Protein AF-A0A529Y0K0-F1 (afdb_monomer_lite)

Structure (mmCIF, N/CA/C/O backbone):
data_AF-A0A529Y0K0-F1
#
_entry.id   AF-A0A529Y0K0-F1
#
loop_
_atom_site.group_PDB
_atom_site.id
_atom_site.type_symbol
_atom_site.label_atom_id
_atom_site.label_alt_id
_atom_site.label_comp_id
_atom_site.label_asym_id
_atom_site.label_entity_id
_atom_site.label_seq_id
_atom_site.pdbx_PDB_ins_code
_atom_site.Cartn_x
_atom_site.Cartn_y
_atom_site.Cartn_z
_atom_site.occupancy
_atom_site.B_iso_or_equiv
_atom_site.auth_seq_id
_atom_site.auth_comp_id
_atom_site.auth_asym_id
_atom_site.auth_atom_id
_atom_site.pdbx_PDB_model_num
ATOM 1 N N . MET A 1 1 ? -31.968 63.303 27.178 1.00 43.25 1 MET A N 1
ATOM 2 C CA . MET A 1 1 ? -32.223 62.039 27.903 1.00 43.25 1 MET A CA 1
ATOM 3 C C . MET A 1 1 ? -32.997 61.115 26.981 1.00 43.25 1 MET A C 1
ATOM 5 O O . MET A 1 1 ? -34.035 61.544 26.505 1.00 43.25 1 MET A O 1
ATOM 9 N N . SER A 1 2 ? -32.477 59.922 26.688 1.00 44.62 2 SER A N 1
ATOM 10 C CA . SER A 1 2 ? -33.220 58.646 26.652 1.00 44.62 2 SER A CA 1
ATOM 11 C C . SER A 1 2 ? -32.497 57.648 25.738 1.00 44.62 2 SER A C 1
ATOM 13 O O . SER A 1 2 ? -32.471 57.777 24.516 1.00 44.62 2 SER A O 1
ATOM 15 N N . ALA A 1 3 ? -31.827 56.690 26.373 1.00 50.84 3 ALA A N 1
ATOM 16 C CA . ALA A 1 3 ? -30.919 55.717 25.786 1.00 50.84 3 ALA A CA 1
ATOM 17 C C . ALA A 1 3 ? -31.673 54.484 25.248 1.00 50.84 3 ALA A C 1
ATOM 19 O O . ALA A 1 3 ? -31.693 53.443 25.895 1.00 50.84 3 ALA A O 1
ATOM 20 N N . TYR A 1 4 ? -32.274 54.582 24.057 1.00 53.38 4 TYR A N 1
ATOM 21 C CA . TYR A 1 4 ? -33.039 53.473 23.449 1.00 53.38 4 TYR A CA 1
ATOM 22 C C . TYR A 1 4 ? -32.538 53.022 22.067 1.00 53.38 4 TYR A C 1
ATOM 24 O O . TYR A 1 4 ? -33.308 52.530 21.249 1.00 53.38 4 TYR A O 1
ATOM 32 N N . ALA A 1 5 ? -31.236 53.135 21.787 1.00 49.06 5 ALA A N 1
ATOM 33 C CA . ALA A 1 5 ? -30.670 52.753 20.485 1.00 49.06 5 ALA A CA 1
ATOM 34 C C . ALA A 1 5 ? -29.616 51.630 20.550 1.00 49.06 5 ALA A C 1
ATOM 36 O O . ALA A 1 5 ? -28.700 51.604 19.735 1.00 49.06 5 ALA A O 1
ATOM 37 N N . ARG A 1 6 ? -29.697 50.699 21.516 1.00 51.50 6 ARG A N 1
ATOM 38 C CA . ARG A 1 6 ? -28.697 49.611 21.639 1.00 51.50 6 ARG A CA 1
ATOM 39 C C . ARG A 1 6 ? -29.223 48.178 21.737 1.00 51.50 6 ARG A C 1
ATOM 41 O O . ARG A 1 6 ? -28.412 47.266 21.811 1.00 51.50 6 ARG A O 1
ATOM 48 N N . ALA A 1 7 ? -30.534 47.945 21.674 1.00 50.00 7 ALA A N 1
ATOM 49 C CA . ALA A 1 7 ? -31.086 46.597 21.881 1.00 50.00 7 ALA A CA 1
ATOM 50 C C . ALA A 1 7 ? -31.432 45.818 20.591 1.00 50.00 7 ALA A C 1
ATOM 52 O O . ALA A 1 7 ? -31.637 44.611 20.647 1.00 50.00 7 ALA A O 1
ATOM 53 N N . ARG A 1 8 ? -31.490 46.464 19.415 1.00 48.19 8 ARG A N 1
ATOM 54 C CA . ARG A 1 8 ? -32.032 45.835 18.188 1.00 48.19 8 ARG A CA 1
ATOM 55 C C . ARG A 1 8 ? -31.024 45.083 17.314 1.00 48.19 8 ARG A C 1
ATOM 57 O O . ARG A 1 8 ? -31.445 44.279 16.493 1.00 48.19 8 ARG A O 1
ATOM 64 N N . HIS A 1 9 ? -29.721 45.297 17.490 1.00 44.47 9 HIS A N 1
ATOM 65 C CA . HIS A 1 9 ? -28.700 44.622 16.671 1.00 44.47 9 HIS A CA 1
ATOM 66 C C . HIS A 1 9 ? -28.229 43.282 17.249 1.00 44.47 9 HIS A C 1
ATOM 68 O O . HIS A 1 9 ? -27.644 42.481 16.528 1.00 44.47 9 HIS A O 1
ATOM 74 N N . ILE A 1 10 ? -28.516 43.015 18.527 1.00 52.25 10 ILE A N 1
ATOM 75 C CA . ILE A 1 10 ? -28.016 41.821 19.223 1.00 52.25 10 ILE A CA 1
ATOM 76 C C . ILE A 1 10 ? -28.755 40.560 18.741 1.00 52.25 10 ILE A C 1
ATOM 78 O O . ILE A 1 10 ? -28.130 39.528 18.527 1.00 52.25 10 ILE A O 1
ATOM 82 N N . PHE A 1 11 ? -30.059 40.654 18.453 1.00 49.91 11 PHE A N 1
ATOM 83 C CA . PHE A 1 11 ? -30.860 39.501 18.013 1.00 49.91 11 PHE A CA 1
ATOM 84 C C . PHE A 1 11 ? -30.580 39.044 16.571 1.00 49.91 11 PHE A C 1
ATOM 86 O O . PHE A 1 11 ? -30.643 37.849 16.288 1.00 49.91 11 PHE A O 1
ATOM 93 N N . SER A 1 12 ? -30.232 39.960 15.660 1.00 56.62 12 SER A N 1
ATOM 94 C CA . SER A 1 12 ? -29.960 39.604 14.255 1.00 56.62 12 SER A CA 1
ATOM 95 C C . SER A 1 12 ? -28.605 38.917 14.069 1.00 56.62 12 SER A C 1
ATOM 97 O O . SER A 1 12 ? -28.476 38.049 13.209 1.00 56.62 12 SER A O 1
ATOM 99 N N . GLY A 1 13 ? -27.605 39.274 14.884 1.00 59.41 13 GLY A N 1
ATOM 100 C CA . GLY A 1 13 ? -26.280 38.651 14.834 1.00 59.41 13 GLY A CA 1
ATOM 101 C C . GLY A 1 13 ? -26.295 37.193 15.294 1.00 59.41 13 GLY A C 1
ATOM 102 O O . GLY A 1 13 ? -25.657 36.350 14.670 1.00 59.41 13 GLY A O 1
ATOM 103 N N . SER A 1 14 ? -27.073 36.870 16.333 1.00 64.94 14 SER A N 1
ATOM 104 C CA . SER A 1 14 ? -27.163 35.505 16.869 1.00 64.94 14 SER A CA 1
ATOM 105 C C . SER A 1 14 ? -27.834 34.524 15.910 1.00 64.94 14 SER A C 1
ATOM 107 O O . SER A 1 14 ? -27.368 33.397 15.785 1.00 64.94 14 SER A O 1
ATOM 109 N N . ALA A 1 15 ? -28.886 34.943 15.200 1.00 70.81 15 ALA A N 1
ATOM 110 C CA . ALA A 1 15 ? -29.550 34.090 14.213 1.00 70.81 15 ALA A CA 1
ATOM 111 C C . ALA A 1 15 ? -28.659 33.825 12.986 1.00 70.81 15 ALA A C 1
ATOM 113 O O . ALA A 1 15 ? -28.591 32.695 12.508 1.00 70.81 15 ALA A O 1
ATOM 114 N N . ALA A 1 16 ? -27.931 34.844 12.514 1.00 72.25 16 ALA A N 1
ATOM 115 C CA . ALA A 1 16 ? -26.978 34.696 11.415 1.00 72.25 16 ALA A CA 1
ATOM 116 C C . ALA A 1 16 ? -25.773 33.820 11.803 1.00 72.25 16 ALA A C 1
ATOM 118 O O . ALA A 1 16 ? -25.341 32.989 11.009 1.00 72.25 16 ALA A O 1
ATOM 119 N N . LEU A 1 17 ? -25.265 33.956 13.033 1.00 74.06 17 LEU A N 1
ATOM 120 C CA . LEU A 1 17 ? -24.181 33.123 13.554 1.00 74.06 17 LEU A CA 1
ATOM 121 C C . LEU A 1 17 ? -24.624 31.669 13.768 1.00 74.06 17 LEU A C 1
ATOM 123 O O . LEU A 1 17 ? -23.887 30.754 13.418 1.00 74.06 17 LEU A O 1
ATOM 127 N N . ALA A 1 18 ? -25.833 31.445 14.288 1.00 74.56 18 ALA A N 1
ATOM 128 C CA . ALA A 1 18 ? -26.397 30.106 14.416 1.00 74.56 18 ALA A CA 1
ATOM 129 C C . ALA A 1 18 ? -26.566 29.450 13.039 1.00 74.56 18 ALA A C 1
ATOM 131 O O . ALA A 1 18 ? -26.108 28.334 12.845 1.00 74.56 18 ALA A O 1
ATOM 132 N N . LEU A 1 19 ? -27.123 30.157 12.052 1.00 74.12 19 LEU A N 1
ATOM 133 C CA . LEU A 1 19 ? -27.249 29.623 10.695 1.00 74.12 19 LEU A CA 1
ATOM 134 C C . LEU A 1 19 ? -25.879 29.318 10.064 1.00 74.12 19 LEU A C 1
ATOM 136 O O . LEU A 1 19 ? -25.718 28.275 9.440 1.00 74.12 19 LEU A O 1
ATOM 140 N N . ALA A 1 20 ? -24.877 30.177 10.277 1.00 74.88 20 ALA A N 1
ATOM 141 C CA . ALA A 1 20 ? -23.514 29.945 9.800 1.00 74.88 20 ALA A CA 1
ATOM 142 C C . ALA A 1 20 ? -22.868 28.699 10.434 1.00 74.88 20 ALA A C 1
ATOM 144 O O . ALA A 1 20 ? -22.215 27.937 9.729 1.00 74.88 20 ALA A O 1
ATOM 145 N N . LEU A 1 21 ? -23.093 28.455 11.729 1.00 74.81 21 LEU A N 1
ATOM 146 C CA . LEU A 1 21 ? -22.603 27.265 12.441 1.00 74.81 21 LEU A CA 1
ATOM 147 C C . LEU A 1 21 ? -23.341 25.976 12.046 1.00 74.81 21 LEU A C 1
ATOM 149 O O . LEU A 1 21 ? -22.794 24.892 12.189 1.00 74.81 21 LEU A O 1
ATOM 153 N N . TRP A 1 22 ? -24.575 26.069 11.546 1.00 75.00 22 TRP A N 1
ATOM 154 C CA . TRP A 1 22 ? -25.329 24.914 11.039 1.00 75.00 22 TRP A CA 1
ATOM 155 C C . TRP A 1 22 ? -24.965 24.558 9.593 1.00 75.00 22 TRP A C 1
ATOM 157 O O . TRP A 1 22 ? -25.193 23.433 9.157 1.00 75.00 22 TRP A O 1
ATOM 167 N N . LEU A 1 23 ? -24.399 25.513 8.852 1.00 78.31 23 LEU A N 1
ATOM 168 C CA . LEU A 1 23 ? -23.926 25.336 7.480 1.00 78.31 23 LEU A CA 1
ATOM 169 C C . LEU A 1 23 ? -22.466 24.875 7.409 1.00 78.31 23 LEU A C 1
ATOM 171 O O . LEU A 1 23 ? -21.986 24.582 6.314 1.00 78.31 23 LEU A O 1
ATOM 175 N N . THR A 1 24 ? -21.746 24.806 8.537 1.00 75.56 24 THR A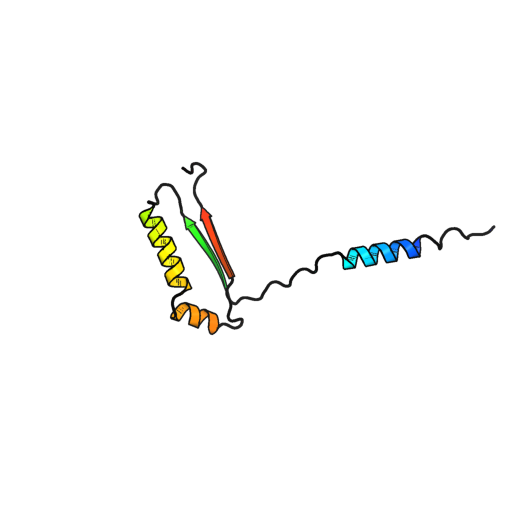 N 1
ATOM 176 C CA . THR A 1 24 ? -20.411 24.209 8.533 1.00 75.56 24 THR A CA 1
ATOM 177 C C . THR A 1 24 ? -20.563 22.713 8.286 1.00 75.56 24 THR A C 1
ATOM 179 O O . THR A 1 24 ? -21.213 22.049 9.100 1.00 75.56 24 THR A O 1
ATOM 182 N N . PRO A 1 25 ? -19.994 22.162 7.199 1.00 75.56 25 PRO A N 1
ATOM 183 C CA . PRO A 1 25 ? -19.978 20.722 7.016 1.00 75.56 25 PRO A CA 1
ATOM 184 C C . PRO A 1 25 ? -19.338 20.106 8.257 1.00 75.56 25 PRO A C 1
ATOM 186 O O . PRO A 1 25 ? -18.237 20.496 8.653 1.00 75.56 25 PRO A O 1
ATOM 189 N N . ALA A 1 26 ? -20.062 19.195 8.905 1.00 71.44 26 ALA A N 1
ATOM 190 C CA . ALA A 1 26 ? -19.494 18.429 9.996 1.00 71.44 26 ALA A CA 1
ATOM 191 C C . ALA A 1 26 ? -18.244 17.735 9.451 1.00 71.44 26 ALA A C 1
ATOM 193 O O . ALA A 1 26 ? -18.315 17.050 8.426 1.00 71.44 26 ALA A O 1
ATOM 194 N N . ALA A 1 27 ? -17.103 17.951 10.106 1.00 72.12 27 ALA A N 1
ATOM 195 C CA . ALA A 1 27 ? -15.921 17.157 9.828 1.00 72.12 27 ALA A CA 1
ATOM 196 C C . ALA A 1 27 ? -16.338 15.693 9.984 1.00 72.12 27 ALA A C 1
ATOM 198 O O . ALA A 1 27 ? -16.817 15.294 11.048 1.00 72.12 27 ALA A O 1
ATOM 199 N N . SER A 1 28 ? -16.257 14.928 8.896 1.00 71.69 28 SER A N 1
ATOM 200 C CA . SER A 1 28 ? -16.494 13.494 8.987 1.00 71.69 28 SER A CA 1
ATOM 201 C C . SER A 1 28 ? -15.384 12.944 9.878 1.00 71.69 28 SER A C 1
ATOM 203 O O . SER A 1 28 ? -14.220 13.230 9.588 1.00 71.69 28 SER A O 1
ATOM 205 N N . PRO A 1 29 ? -15.706 12.264 10.993 1.00 74.38 29 PRO A N 1
ATOM 206 C CA . PRO A 1 29 ? -14.674 11.655 11.815 1.00 74.38 29 PRO A CA 1
ATOM 207 C C . PRO A 1 29 ? -13.846 10.727 10.926 1.00 74.38 29 PRO A C 1
ATOM 209 O O . PRO A 1 29 ? -14.418 9.991 10.119 1.00 74.38 29 PRO A O 1
ATOM 212 N N . GLU A 1 30 ? -12.519 10.810 11.039 1.00 82.25 30 GLU A N 1
ATOM 213 C CA . GLU A 1 30 ? -11.628 9.901 10.321 1.00 82.25 30 GLU A CA 1
ATOM 214 C C . GLU A 1 30 ? -12.025 8.465 10.658 1.00 82.25 30 GLU A C 1
ATOM 216 O O . GLU A 1 30 ? -12.241 8.116 11.824 1.00 82.25 30 GLU A O 1
ATOM 221 N N . GLU A 1 31 ? -12.209 7.653 9.619 1.00 89.75 31 GLU A N 1
ATOM 222 C CA . GLU A 1 31 ? -12.572 6.258 9.799 1.00 89.75 31 GLU A CA 1
ATOM 223 C C . GLU A 1 31 ? -11.385 5.534 10.442 1.00 89.75 31 GLU A C 1
ATOM 225 O O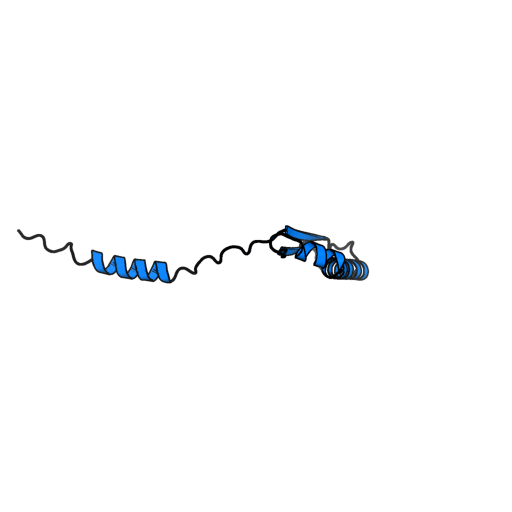 . GLU A 1 31 ? -10.293 5.544 9.871 1.00 89.75 31 GLU A O 1
ATOM 230 N N . PRO A 1 32 ? -11.554 4.921 11.626 1.00 94.56 32 PRO A N 1
ATOM 231 C CA . PRO A 1 32 ? -10.449 4.247 12.278 1.00 94.56 32 PRO A CA 1
ATOM 232 C C . PRO A 1 32 ? -10.058 2.999 11.481 1.00 94.56 32 PRO A C 1
ATOM 234 O O . PRO A 1 32 ? -10.910 2.187 11.108 1.00 94.56 32 PRO A O 1
ATOM 237 N N . VAL A 1 33 ? -8.758 2.849 11.244 1.00 97.31 33 VAL A N 1
ATOM 238 C CA . VAL A 1 33 ? -8.156 1.719 10.532 1.00 97.31 33 VAL A CA 1
ATOM 239 C C . VAL A 1 33 ? -7.023 1.119 11.357 1.00 97.31 33 VAL A C 1
ATOM 241 O O . VAL A 1 33 ? -6.417 1.790 12.190 1.00 97.31 33 VAL A O 1
ATOM 244 N N . ASP A 1 34 ? -6.732 -0.158 11.126 1.00 98.00 34 ASP A N 1
ATOM 245 C CA . ASP A 1 34 ? -5.645 -0.867 11.805 1.00 98.00 34 ASP A CA 1
ATOM 246 C C . ASP A 1 34 ? -4.268 -0.473 11.253 1.00 98.00 34 ASP A C 1
ATOM 248 O O . ASP A 1 34 ? -3.280 -0.450 11.987 1.00 98.00 34 ASP A O 1
ATOM 252 N N . VAL A 1 35 ? -4.205 -0.175 9.949 1.00 97.25 35 VAL A N 1
ATOM 253 C CA . VAL A 1 35 ? -2.984 0.206 9.227 1.00 97.25 35 VAL A CA 1
ATOM 254 C C . VAL A 1 35 ? -3.305 1.245 8.154 1.00 97.25 35 VAL A C 1
ATOM 256 O O . VAL A 1 35 ? -4.259 1.091 7.391 1.00 97.25 35 VAL A O 1
ATOM 259 N N . GLU A 1 36 ? -2.443 2.253 8.048 1.00 97.56 36 GLU A N 1
ATOM 260 C CA . GLU A 1 36 ? -2.365 3.175 6.914 1.00 97.56 36 GLU A CA 1
ATOM 261 C C . GLU A 1 36 ? -1.152 2.801 6.049 1.00 97.56 36 GLU A C 1
ATOM 263 O O . GLU A 1 36 ? 0.000 3.011 6.431 1.00 97.56 36 GLU A O 1
ATOM 268 N N . LEU A 1 37 ? -1.398 2.191 4.889 1.00 97.44 37 LEU A N 1
ATOM 269 C CA . LEU A 1 37 ? -0.361 1.694 3.988 1.00 97.44 37 LEU A CA 1
ATOM 270 C C . LEU A 1 37 ? -0.132 2.670 2.830 1.00 97.44 37 LEU A C 1
ATOM 272 O O . LEU A 1 37 ? -1.047 2.946 2.057 1.00 97.44 37 LEU A O 1
ATOM 276 N N . 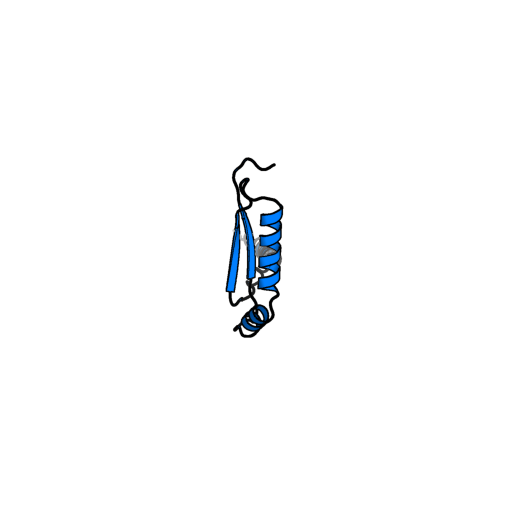VAL A 1 38 ? 1.109 3.125 2.652 1.00 97.56 38 VAL A N 1
ATOM 277 C CA . VAL A 1 38 ? 1.520 3.921 1.486 1.00 97.56 38 VAL A CA 1
ATOM 278 C C . VAL A 1 38 ? 2.398 3.076 0.564 1.00 97.56 38 VAL A C 1
ATOM 280 O O . VAL A 1 38 ? 3.518 2.712 0.916 1.00 97.56 38 VAL A O 1
ATOM 283 N N . LEU A 1 39 ? 1.895 2.780 -0.633 1.00 96.94 39 LEU A N 1
ATOM 284 C CA . LEU A 1 39 ? 2.635 2.145 -1.720 1.00 96.94 39 LEU A CA 1
ATOM 285 C C . LEU A 1 39 ? 3.274 3.235 -2.587 1.00 96.94 39 LEU A C 1
ATOM 287 O O . LEU A 1 39 ? 2.618 3.797 -3.461 1.00 96.94 39 LEU A O 1
ATOM 291 N N . ALA A 1 40 ? 4.540 3.552 -2.322 1.00 95.75 40 ALA A N 1
ATOM 292 C CA . ALA A 1 40 ? 5.330 4.470 -3.140 1.00 95.75 40 ALA A CA 1
ATOM 293 C C . ALA A 1 40 ? 6.056 3.688 -4.243 1.00 95.75 40 ALA A C 1
ATOM 295 O O . ALA A 1 40 ? 6.934 2.875 -3.952 1.00 95.75 40 ALA A O 1
ATOM 296 N N . VAL A 1 41 ? 5.678 3.920 -5.497 1.00 94.56 41 VAL A N 1
ATOM 297 C CA . VAL A 1 41 ? 6.085 3.119 -6.654 1.00 94.56 41 VAL A CA 1
ATOM 298 C C . VAL A 1 41 ? 6.884 3.959 -7.642 1.00 94.56 41 VAL A C 1
ATOM 300 O O . VAL A 1 41 ? 6.439 5.018 -8.083 1.00 94.56 41 VAL A O 1
ATOM 303 N N . ASP A 1 42 ? 8.068 3.467 -8.000 1.00 92.38 42 ASP A N 1
ATOM 304 C CA . ASP A 1 42 ? 8.885 4.046 -9.063 1.00 92.38 42 ASP A CA 1
ATOM 305 C C . ASP A 1 42 ? 8.277 3.678 -10.415 1.00 92.38 42 ASP A C 1
ATOM 307 O O . ASP A 1 42 ? 8.124 2.491 -10.726 1.00 92.38 42 ASP A O 1
ATOM 311 N N . VAL A 1 43 ? 7.947 4.680 -11.227 1.00 92.50 43 VAL A N 1
ATOM 312 C CA . VAL A 1 43 ? 7.543 4.457 -12.621 1.00 92.50 43 VAL A CA 1
ATOM 313 C C . VAL A 1 43 ? 8.474 5.155 -13.617 1.00 92.50 43 VAL A C 1
ATOM 315 O O . VAL A 1 43 ? 8.100 5.401 -14.757 1.00 92.50 43 VAL A O 1
ATOM 318 N N . SER A 1 44 ? 9.716 5.438 -13.206 1.00 91.88 44 SER A N 1
ATOM 319 C CA . SER A 1 44 ? 10.743 6.114 -14.007 1.00 91.88 44 SER A CA 1
ATOM 320 C C . SER A 1 44 ? 11.136 5.394 -15.296 1.00 91.88 44 SER A C 1
ATOM 322 O O . SER A 1 44 ? 10.827 4.231 -15.512 1.00 91.88 44 SER A O 1
ATOM 324 N N . LEU A 1 45 ? 11.863 6.099 -16.174 1.00 86.69 45 LEU A N 1
ATOM 325 C CA . LEU A 1 45 ? 12.236 5.630 -17.519 1.00 86.69 45 LEU A CA 1
ATOM 326 C C . LEU A 1 45 ? 13.034 4.313 -17.551 1.00 86.69 45 LEU A C 1
ATOM 328 O O . LEU A 1 45 ? 13.114 3.690 -18.607 1.00 8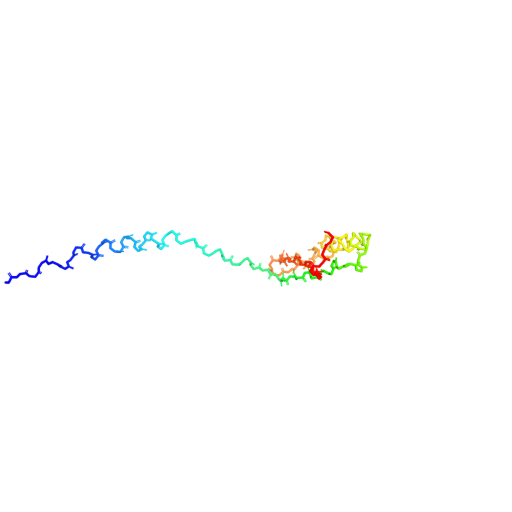6.69 45 LEU A O 1
ATOM 332 N N . SER A 1 46 ? 13.644 3.891 -16.438 1.00 89.06 46 SER A N 1
ATOM 333 C CA . SER A 1 46 ? 14.280 2.571 -16.341 1.00 89.06 46 SER A CA 1
ATOM 334 C C . SER A 1 46 ? 13.278 1.422 -16.236 1.00 89.06 46 SER A C 1
ATOM 336 O O . SER A 1 46 ? 13.667 0.279 -16.449 1.00 89.06 46 SER A O 1
ATOM 338 N N . MET A 1 47 ? 12.015 1.712 -15.925 1.00 92.94 47 MET A N 1
ATOM 339 C CA . MET A 1 47 ? 10.948 0.728 -15.819 1.00 92.94 47 MET A CA 1
ATOM 340 C C . MET A 1 47 ? 10.335 0.457 -17.189 1.00 92.94 47 MET A C 1
ATOM 342 O O . MET A 1 47 ? 9.703 1.321 -17.802 1.00 92.94 47 MET A O 1
ATOM 346 N N . SER A 1 48 ? 10.479 -0.772 -17.671 1.00 94.06 48 SER A N 1
ATOM 347 C CA . SER A 1 48 ? 9.779 -1.205 -18.875 1.00 94.06 48 SER A CA 1
ATOM 348 C C . SER A 1 48 ? 8.274 -1.375 -18.614 1.00 94.06 48 SER A C 1
ATOM 350 O O . SER A 1 48 ? 7.863 -1.691 -17.492 1.00 94.06 48 SER A O 1
ATOM 352 N N . PRO A 1 49 ? 7.419 -1.260 -19.649 1.00 92.81 49 PRO A N 1
ATOM 353 C CA . PRO A 1 49 ? 5.984 -1.503 -19.504 1.00 92.81 49 PRO A CA 1
ATOM 354 C C . PRO A 1 49 ? 5.650 -2.881 -18.914 1.00 92.81 49 PRO A C 1
ATOM 356 O O . PRO A 1 49 ? 4.711 -3.005 -18.135 1.00 92.81 49 PRO A O 1
ATOM 359 N N . ALA A 1 50 ? 6.436 -3.909 -19.246 1.00 96.31 50 ALA A N 1
ATOM 360 C CA . ALA A 1 50 ? 6.247 -5.255 -18.712 1.00 96.31 50 ALA A CA 1
ATOM 361 C C . ALA A 1 50 ? 6.564 -5.336 -17.211 1.00 96.31 50 ALA A C 1
ATOM 363 O O . ALA A 1 50 ? 5.833 -5.981 -16.464 1.00 96.31 50 ALA A O 1
ATOM 364 N N . GLU A 1 51 ? 7.620 -4.666 -16.748 1.00 95.06 51 GLU A N 1
ATOM 365 C CA . GLU A 1 51 ? 7.964 -4.629 -15.323 1.00 95.06 51 GLU A CA 1
ATOM 366 C C . GLU A 1 51 ? 6.931 -3.842 -14.512 1.00 95.06 51 GLU A C 1
ATOM 368 O O . GLU A 1 51 ? 6.547 -4.278 -13.428 1.00 95.06 51 GLU A O 1
ATOM 373 N N . LEU A 1 52 ? 6.426 -2.722 -15.044 1.00 94.81 52 LEU A N 1
ATOM 374 C CA . LEU A 1 52 ? 5.319 -1.978 -14.432 1.00 94.81 52 LEU A CA 1
ATOM 375 C C . LEU A 1 52 ? 4.068 -2.847 -14.291 1.00 94.81 52 LEU A C 1
ATOM 377 O O . LEU A 1 52 ? 3.415 -2.838 -13.248 1.00 94.81 52 LEU A O 1
ATOM 381 N N . GLU A 1 53 ? 3.758 -3.631 -15.320 1.00 96.00 53 GLU A N 1
ATOM 382 C CA . GLU A 1 53 ? 2.604 -4.521 -15.305 1.00 96.00 53 GLU A CA 1
ATOM 383 C C . GLU A 1 53 ? 2.752 -5.647 -14.279 1.00 96.00 53 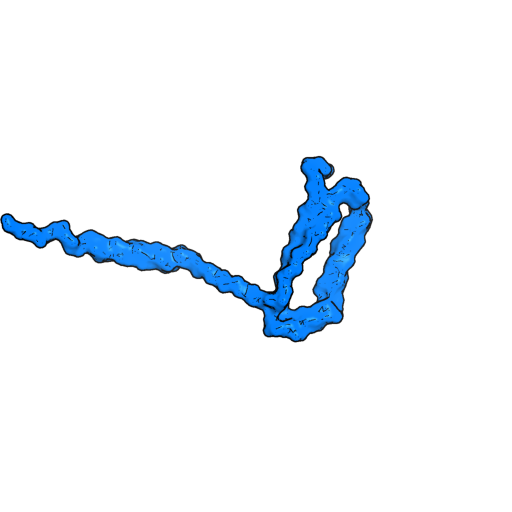GLU A C 1
ATOM 385 O O . GLU A 1 53 ? 1.809 -5.941 -13.540 1.00 96.00 53 GLU A O 1
ATOM 390 N N . ILE A 1 54 ? 3.944 -6.246 -14.184 1.00 97.19 54 ILE A N 1
ATOM 391 C CA . ILE A 1 54 ? 4.258 -7.264 -13.173 1.00 97.19 54 ILE A CA 1
ATOM 392 C C . ILE A 1 54 ? 4.135 -6.676 -11.765 1.00 97.19 54 ILE A C 1
ATOM 394 O O . ILE A 1 54 ? 3.553 -7.319 -10.891 1.00 97.19 54 ILE A O 1
ATOM 398 N N . GLN A 1 55 ? 4.631 -5.456 -11.539 1.00 95.88 55 GLN A N 1
ATOM 399 C CA . GLN A 1 55 ? 4.514 -4.786 -10.242 1.00 95.88 55 GLN A CA 1
ATOM 400 C C . GLN A 1 55 ? 3.052 -4.576 -9.842 1.00 95.88 55 GLN A C 1
ATOM 402 O O . GLN A 1 55 ? 2.654 -4.998 -8.755 1.00 95.88 55 GLN A O 1
ATOM 407 N N . ARG A 1 56 ? 2.228 -4.001 -10.730 1.00 95.88 56 ARG A N 1
ATOM 408 C CA . ARG A 1 56 ? 0.803 -3.749 -10.454 1.00 95.88 56 ARG A CA 1
ATOM 409 C C . ARG A 1 56 ? 0.032 -5.032 -10.177 1.00 95.88 56 ARG A C 1
ATOM 411 O O . ARG A 1 56 ? -0.729 -5.089 -9.210 1.00 95.88 56 ARG A O 1
ATOM 418 N N . HIS A 1 57 ? 0.274 -6.076 -10.968 1.00 97.88 57 HIS A N 1
ATOM 419 C CA . HIS A 1 57 ? -0.289 -7.396 -10.704 1.00 97.88 57 HIS A CA 1
ATOM 420 C C . HIS A 1 57 ? 0.171 -7.960 -9.359 1.00 97.88 57 HIS A C 1
ATOM 422 O O . HIS A 1 57 ? -0.644 -8.520 -8.632 1.00 97.88 57 HIS A O 1
ATOM 428 N N . GLY A 1 58 ? 1.444 -7.785 -9.001 1.00 98.06 58 GLY A N 1
ATOM 429 C CA . GLY A 1 58 ? 1.987 -8.201 -7.711 1.00 98.06 58 GLY A CA 1
ATOM 430 C C . GLY A 1 58 ? 1.290 -7.517 -6.534 1.00 98.06 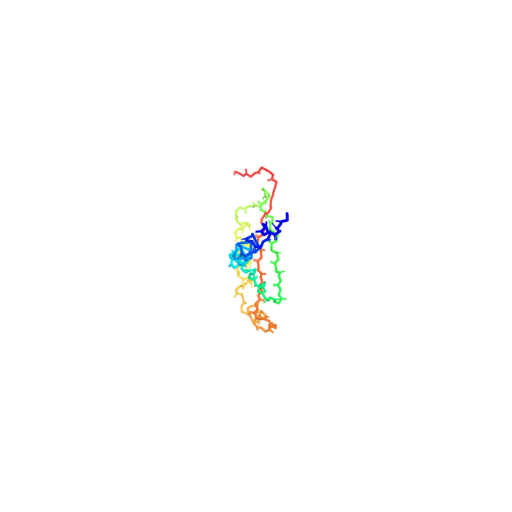58 GLY A C 1
ATOM 431 O O . GLY A 1 58 ? 0.902 -8.193 -5.582 1.00 98.06 58 GLY A O 1
ATOM 432 N N . TYR A 1 59 ? 1.059 -6.203 -6.614 1.00 97.50 59 TYR A N 1
ATOM 433 C CA . TYR A 1 59 ? 0.331 -5.464 -5.577 1.00 97.50 59 TYR A CA 1
ATOM 434 C C . TYR A 1 59 ? -1.119 -5.932 -5.462 1.00 97.50 59 TYR A C 1
ATOM 436 O O . TYR A 1 59 ? -1.587 -6.206 -4.359 1.00 97.50 59 TYR A O 1
ATOM 444 N N . ALA A 1 60 ? -1.819 -6.076 -6.592 1.00 97.56 60 ALA A N 1
ATOM 445 C CA . ALA A 1 60 ? -3.197 -6.556 -6.611 1.00 97.56 60 ALA A CA 1
ATOM 446 C C . ALA A 1 60 ? -3.306 -7.977 -6.039 1.00 97.56 60 ALA A C 1
ATOM 448 O O . ALA A 1 60 ? -4.159 -8.237 -5.190 1.00 97.56 60 ALA A O 1
ATOM 449 N N . ALA A 1 61 ? -2.409 -8.877 -6.447 1.00 98.50 61 ALA A N 1
ATOM 450 C CA . ALA A 1 61 ? -2.354 -10.242 -5.940 1.00 98.50 61 ALA A CA 1
ATOM 451 C C . ALA A 1 61 ? -2.083 -10.270 -4.432 1.00 98.50 61 ALA A C 1
ATOM 453 O O . ALA A 1 61 ? -2.759 -10.998 -3.717 1.00 98.50 61 ALA A O 1
ATOM 454 N N . ALA A 1 62 ? -1.150 -9.454 -3.930 1.00 97.56 62 ALA A N 1
ATOM 455 C CA . ALA A 1 62 ? -0.859 -9.376 -2.502 1.00 97.56 62 ALA A CA 1
ATOM 456 C C . ALA A 1 62 ? -2.055 -8.845 -1.694 1.00 97.56 62 ALA A C 1
ATOM 458 O O . ALA A 1 62 ? -2.438 -9.457 -0.701 1.00 97.56 62 ALA A O 1
ATOM 459 N N . LEU A 1 63 ? -2.682 -7.750 -2.137 1.00 97.38 63 LEU A N 1
ATOM 460 C CA . LEU A 1 63 ? -3.813 -7.123 -1.438 1.00 97.38 63 LEU A CA 1
ATOM 461 C C . LEU A 1 63 ? -5.088 -7.979 -1.449 1.00 97.38 63 LEU A C 1
ATOM 463 O O . LEU A 1 63 ? -5.942 -7.808 -0.585 1.00 97.38 63 LEU A O 1
ATOM 467 N N . THR A 1 64 ? -5.215 -8.899 -2.406 1.00 97.69 64 THR A N 1
ATOM 468 C CA . THR A 1 64 ? -6.370 -9.806 -2.533 1.00 97.69 64 THR A CA 1
ATOM 469 C C . THR A 1 64 ? -6.080 -11.231 -2.065 1.00 97.69 64 THR A C 1
ATOM 471 O O . THR A 1 64 ? -6.964 -12.081 -2.113 1.00 97.69 64 THR A O 1
ATOM 474 N N . HIS A 1 65 ? -4.865 -11.511 -1.590 1.00 98.75 65 HIS A N 1
ATOM 475 C CA . HIS A 1 65 ? -4.489 -12.841 -1.128 1.00 98.75 65 HIS A CA 1
ATOM 476 C C . HIS A 1 65 ? -5.226 -13.196 0.174 1.00 98.75 65 HIS A C 1
ATOM 478 O O . HIS A 1 65 ? -5.215 -12.412 1.123 1.00 98.75 65 HIS A O 1
ATOM 484 N N . ASP A 1 66 ? -5.767 -14.415 0.279 1.00 98.62 66 ASP A N 1
ATOM 485 C CA . ASP A 1 66 ? -6.581 -14.859 1.427 1.00 98.62 66 ASP A CA 1
ATOM 486 C C . ASP A 1 66 ? -5.910 -14.618 2.786 1.00 98.62 66 ASP A C 1
ATOM 488 O O . ASP A 1 66 ? -6.531 -14.102 3.709 1.00 98.62 66 ASP A O 1
ATOM 492 N N . ASN A 1 67 ? -4.620 -14.939 2.912 1.00 98.56 67 ASN A N 1
ATOM 493 C CA . ASN A 1 67 ? -3.850 -14.673 4.132 1.00 98.56 67 ASN A CA 1
ATOM 494 C C . ASN A 1 67 ? -3.784 -13.182 4.510 1.00 98.56 67 ASN A C 1
ATOM 496 O O . ASN A 1 67 ? -3.821 -12.861 5.696 1.00 98.56 67 ASN A O 1
ATOM 500 N N . VAL A 1 68 ? -3.685 -12.281 3.529 1.00 98.31 68 VAL A N 1
ATOM 501 C CA . VAL A 1 68 ? -3.652 -10.830 3.769 1.00 98.31 68 VAL A CA 1
ATOM 502 C C . VAL A 1 68 ? -5.040 -10.337 4.156 1.00 98.31 68 VAL A C 1
ATOM 504 O O . VAL A 1 68 ? -5.178 -9.646 5.160 1.00 98.31 68 VAL A O 1
ATOM 507 N N . LEU A 1 69 ? -6.078 -10.766 3.435 1.00 98.56 69 LEU A N 1
ATOM 508 C CA . LEU A 1 69 ? -7.468 -10.445 3.769 1.00 98.56 69 LEU A CA 1
ATOM 509 C C . LEU A 1 69 ? -7.845 -10.946 5.165 1.00 98.56 69 LEU A C 1
ATOM 511 O O . LEU A 1 69 ? -8.478 -10.225 5.933 1.00 98.56 69 LEU A O 1
ATOM 515 N N . LYS A 1 70 ? -7.403 -12.154 5.523 1.00 98.62 70 LYS A N 1
ATOM 516 C CA . LYS A 1 70 ? -7.582 -12.709 6.862 1.00 98.62 70 LYS A CA 1
ATOM 517 C C . LYS A 1 70 ? -6.864 -11.872 7.918 1.00 98.62 70 LYS A C 1
ATOM 519 O O . LYS A 1 70 ? -7.465 -11.570 8.939 1.00 98.62 70 LYS A O 1
ATOM 524 N N . ALA A 1 71 ? -5.616 -11.475 7.671 1.00 98.31 71 ALA A N 1
ATOM 525 C CA . ALA A 1 71 ? -4.867 -10.635 8.603 1.00 98.31 71 ALA A CA 1
ATOM 526 C C . ALA A 1 71 ? -5.526 -9.261 8.813 1.00 98.31 71 ALA A C 1
ATOM 528 O O . ALA A 1 71 ? -5.564 -8.780 9.940 1.00 98.31 71 ALA A O 1
ATOM 529 N N . ILE A 1 72 ? -6.078 -8.658 7.752 1.00 98.38 72 ILE A N 1
ATOM 530 C CA . ILE A 1 72 ? -6.855 -7.413 7.843 1.00 98.38 72 ILE A CA 1
ATOM 531 C C . ILE A 1 72 ? -8.119 -7.642 8.678 1.00 98.38 72 ILE A C 1
ATOM 533 O O . ILE A 1 72 ? -8.384 -6.873 9.594 1.00 98.38 72 ILE A O 1
ATOM 537 N N . ALA A 1 73 ? -8.877 -8.706 8.395 1.00 98.19 73 ALA A N 1
ATOM 538 C CA . ALA A 1 73 ? -10.125 -9.016 9.094 1.00 98.19 73 ALA A CA 1
ATOM 539 C C . ALA A 1 73 ? -9.928 -9.368 10.578 1.00 98.19 73 ALA A C 1
ATOM 541 O O . ALA A 1 73 ? -10.809 -9.088 11.387 1.00 98.19 73 ALA A O 1
ATOM 542 N N . ASP A 1 74 ? -8.786 -9.962 10.932 1.00 98.31 74 ASP A N 1
ATOM 543 C CA . ASP A 1 74 ? -8.419 -10.298 12.312 1.00 98.31 74 ASP A CA 1
ATOM 544 C C . ASP A 1 74 ? -7.914 -9.056 13.107 1.00 98.31 74 ASP A C 1
ATOM 546 O O . ASP A 1 74 ? -7.609 -9.173 14.297 1.00 98.31 74 ASP A O 1
ATOM 550 N N . GLY A 1 75 ? -7.825 -7.875 12.473 1.00 97.81 75 GLY A N 1
ATOM 551 C CA . GLY A 1 75 ? -7.488 -6.588 13.098 1.00 97.81 75 GLY A CA 1
ATOM 552 C C . GLY A 1 75 ? -8.577 -6.041 14.034 1.00 97.81 75 GLY A C 1
ATOM 553 O O . GLY A 1 75 ? -9.703 -6.533 14.071 1.00 97.81 75 GLY A O 1
ATOM 554 N N . ALA A 1 76 ? -8.256 -5.005 14.816 1.00 97.81 76 ALA A N 1
ATOM 555 C CA . ALA A 1 76 ? -9.188 -4.416 15.782 1.00 97.81 76 ALA A CA 1
ATOM 556 C C . ALA A 1 76 ? -10.352 -3.679 15.100 1.00 97.81 76 ALA A C 1
ATOM 558 O O . ALA A 1 76 ? -11.478 -3.704 15.604 1.00 97.81 76 ALA A O 1
ATOM 559 N N . TYR A 1 77 ? -10.082 -3.042 13.960 1.00 97.38 77 TYR A N 1
ATOM 560 C CA . TYR A 1 77 ? -11.076 -2.360 13.132 1.00 97.38 77 TYR A CA 1
ATOM 561 C C . TYR A 1 77 ? -11.488 -3.174 11.899 1.00 97.38 77 TYR A C 1
ATOM 563 O O . TYR A 1 77 ? -12.531 -2.890 11.305 1.00 97.38 77 TYR A O 1
ATOM 571 N N . GLY A 1 78 ? -10.710 -4.194 11.525 1.00 97.81 78 GLY A N 1
ATOM 572 C CA . GLY A 1 78 ? -10.982 -5.062 10.381 1.00 97.81 78 GLY A CA 1
ATOM 573 C C . GLY A 1 78 ? -10.753 -4.369 9.035 1.00 97.81 78 GLY A C 1
ATOM 574 O O . GLY A 1 78 ? -11.328 -4.780 8.024 1.00 97.81 78 GLY A O 1
ATOM 575 N N . LYS A 1 79 ? -10.013 -3.252 9.028 1.00 97.25 79 LYS A N 1
ATOM 576 C CA . LYS A 1 79 ? -9.918 -2.316 7.899 1.00 97.25 79 LYS A CA 1
ATOM 577 C C . LYS A 1 79 ? -8.530 -1.702 7.819 1.00 97.25 79 LYS A C 1
ATOM 579 O O . LYS A 1 79 ? -7.926 -1.375 8.836 1.00 97.25 79 LYS A O 1
ATOM 584 N N . ILE A 1 80 ? -8.071 -1.472 6.594 1.00 97.88 80 ILE A N 1
ATOM 585 C CA . ILE A 1 80 ? -6.849 -0.716 6.311 1.00 97.88 80 ILE A CA 1
ATOM 586 C C . ILE A 1 80 ? -7.154 0.424 5.344 1.00 97.88 80 ILE A C 1
ATOM 588 O O . ILE A 1 80 ? -8.045 0.307 4.501 1.00 97.88 80 ILE A O 1
ATOM 592 N N . ALA A 1 81 ? -6.381 1.501 5.435 1.00 97.69 81 ALA A N 1
ATOM 593 C CA . ALA A 1 81 ? -6.321 2.529 4.406 1.00 97.69 81 ALA A CA 1
ATOM 594 C C . ALA A 1 81 ? -5.129 2.245 3.485 1.00 97.69 81 ALA A C 1
ATOM 596 O O . ALA A 1 81 ? -4.051 1.883 3.958 1.00 97.69 81 ALA A O 1
ATOM 597 N N . VAL A 1 82 ? -5.306 2.412 2.173 1.00 96.94 82 VAL A N 1
ATOM 598 C CA . VAL A 1 82 ? -4.232 2.232 1.187 1.00 96.94 82 VAL A CA 1
ATOM 599 C C . VAL A 1 82 ? -4.127 3.477 0.320 1.00 96.94 82 VAL A C 1
ATOM 601 O O . VAL A 1 82 ? -5.096 3.880 -0.319 1.00 96.94 82 VAL A O 1
ATOM 604 N N . THR A 1 83 ? -2.928 4.047 0.260 1.00 97.31 83 THR A N 1
ATOM 605 C CA . THR A 1 83 ? -2.567 5.140 -0.643 1.00 97.31 83 THR A CA 1
ATOM 606 C C . THR A 1 83 ? -1.525 4.632 -1.628 1.00 97.31 83 THR A C 1
ATOM 608 O O . THR A 1 83 ? -0.505 4.082 -1.222 1.00 97.31 83 THR A O 1
ATOM 611 N N . TYR A 1 84 ? -1.755 4.833 -2.922 1.00 96.44 84 TYR A N 1
ATOM 612 C CA . TYR A 1 84 ? -0.811 4.477 -3.980 1.00 96.44 84 TYR A CA 1
ATOM 613 C C . TYR A 1 84 ? -0.249 5.751 -4.611 1.00 96.44 84 TYR A C 1
ATOM 615 O O . TYR A 1 84 ? -1.009 6.604 -5.069 1.00 96.44 84 TYR A O 1
ATOM 623 N N . VAL A 1 85 ? 1.074 5.892 -4.600 1.00 95.94 85 VAL A N 1
ATOM 624 C CA . VAL A 1 85 ? 1.790 7.074 -5.087 1.00 95.94 85 VAL A CA 1
ATOM 625 C C . VAL A 1 85 ? 2.818 6.626 -6.106 1.00 95.94 85 VAL A C 1
ATOM 627 O O . VAL A 1 85 ? 3.703 5.844 -5.780 1.00 95.94 85 VAL A O 1
ATOM 630 N N . GLU A 1 86 ? 2.737 7.151 -7.321 1.00 94.19 86 GLU A N 1
ATOM 631 C CA . GLU A 1 86 ? 3.759 6.940 -8.345 1.00 94.19 86 GLU A CA 1
ATOM 632 C C . GLU A 1 86 ? 4.715 8.136 -8.395 1.00 94.19 86 GLU A C 1
ATOM 634 O O . GLU A 1 86 ? 4.289 9.288 -8.257 1.00 94.19 86 GLU A O 1
ATOM 639 N N . TRP A 1 87 ? 6.008 7.878 -8.608 1.00 92.75 87 TRP A N 1
ATOM 640 C CA . TRP A 1 87 ? 7.001 8.930 -8.833 1.00 92.75 87 TRP A CA 1
ATOM 641 C C . TRP A 1 87 ? 7.905 8.628 -10.035 1.00 92.75 87 TRP A C 1
ATOM 643 O O . TRP A 1 87 ? 8.215 7.477 -10.329 1.00 92.75 87 TRP A O 1
ATOM 653 N N . ALA A 1 88 ? 8.364 9.701 -10.686 1.00 88.62 88 ALA A N 1
ATOM 654 C CA . ALA A 1 88 ? 9.594 9.792 -11.476 1.00 88.62 88 ALA A CA 1
ATOM 655 C C . ALA A 1 88 ? 9.922 11.257 -11.797 1.00 88.62 88 ALA A C 1
ATOM 657 O O . ALA A 1 88 ? 9.252 12.186 -11.339 1.00 88.62 88 ALA A O 1
ATOM 658 N N . GLY A 1 89 ? 11.004 11.454 -12.555 1.00 79.31 89 GLY A N 1
ATOM 659 C CA . GLY A 1 89 ? 11.492 12.764 -12.971 1.00 79.31 89 GLY A CA 1
ATOM 660 C C . GLY A 1 89 ? 10.534 13.516 -13.896 1.00 79.31 89 GLY A C 1
ATOM 661 O O . GLY A 1 89 ? 9.580 12.972 -14.427 1.00 79.31 89 GLY A O 1
ATOM 662 N N . THR A 1 90 ? 10.824 14.794 -14.129 1.00 73.50 90 THR A N 1
ATOM 663 C CA . THR A 1 90 ? 9.973 15.735 -14.883 1.00 73.50 90 THR A CA 1
ATOM 664 C C . THR A 1 90 ? 9.808 15.415 -16.371 1.00 73.50 90 THR A C 1
ATOM 666 O O . THR A 1 90 ? 9.017 16.067 -17.048 1.00 73.50 90 THR A O 1
ATOM 669 N N . THR A 1 91 ? 10.565 14.451 -16.891 1.00 63.69 91 THR A N 1
ATOM 670 C CA . THR A 1 91 ? 10.507 14.015 -18.286 1.00 63.69 91 THR A CA 1
ATOM 671 C C . THR A 1 91 ? 9.759 12.690 -18.338 1.00 63.69 91 THR A C 1
ATOM 673 O O . THR A 1 91 ? 10.355 11.617 -18.285 1.00 63.69 91 THR A O 1
ATOM 676 N N . TRP A 1 92 ? 8.438 12.790 -18.387 1.00 57.69 92 TRP A N 1
ATOM 677 C CA . TRP A 1 92 ? 7.535 11.681 -18.680 1.00 57.69 92 TRP A CA 1
ATOM 678 C C . TRP A 1 92 ? 7.275 11.631 -20.189 1.00 57.69 92 TRP A C 1
ATOM 680 O O . TRP A 1 92 ? 7.412 12.665 -20.845 1.00 57.69 92 TRP A O 1
ATOM 690 N N . GLN A 1 93 ? 6.984 10.448 -20.743 1.00 53.78 93 GLN A N 1
ATOM 691 C CA . GLN A 1 93 ? 6.683 10.291 -22.176 1.00 53.78 93 GLN A CA 1
ATOM 692 C C . GLN A 1 93 ? 5.497 11.147 -22.628 1.00 53.78 93 GLN A C 1
ATOM 694 O O . GLN A 1 93 ? 4.508 11.231 -21.866 1.00 53.78 93 GLN A O 1
#

Radius of gyration: 27.13 Å; chains: 1; bounding box: 48×77×50 Å

Secondary structure (DSSP, 8-state):
----SSSSSHHHHHHHHHHHHHSSPPPPPPPP-SEEEEEEEE--TTS-HHHHHHHHHHHHHHHH-HHHHHHHHTSSSS-EEEEEEEE--S---

Sequence (93 aa):
MSAYARARHIFSGSAALALALWLTPAASPEEPVDVELVLAVDVSLSMSPAELEIQRHGYAAALTHDNVLKAIADGAYGKIAVTYVEWAGTTWQ

Foldseek 3Di:
DDPDDPDPPPVVVVVVVVVVVVPPPPDDPPQDAQEEEEAEEEPEPVDDPVNVVVVVVVVVCQCPPPVNLVVLCPGPNSHYHYHYHYDDDPDDD

pLDDT: mean 83.99, std 17.36, range [43.25, 98.75]